Protein AF-A0A3A0AHE5-F1 (afdb_monomer)

Solvent-accessible surface area (backbone atoms only — not comparable to full-atom values): 3990 Å² total; per-residue (Å²): 130,66,67,72,60,56,53,54,52,54,55,54,52,51,53,50,50,53,53,50,53,53,48,53,52,49,54,53,40,52,74,71,64,54,53,70,68,59,55,49,52,54,51,50,53,52,48,54,54,44,42,56,72,75,60,40,52,69,60,76,72,51,72,92,72,79,130

Nearest PDB structures (foldseek):
  8cwy-assembly1_B  TM=8.145E-01  e=4.433E+00  synthetic construct
  8cwy-assembly1_F  TM=8.157E-01  e=4.433E+00  synthetic construct
  8cwy-assembly1_H  TM=8.145E-01  e=5.069E+00  synthetic construct
  6zsh-assembly1_A  TM=6.920E-01  e=6.197E+00  Homo sapiens

Structure (mmCIF, N/CA/C/O backbone):
data_AF-A0A3A0AHE5-F1
#
_entry.id   AF-A0A3A0AHE5-F1
#
loop_
_atom_site.group_PDB
_atom_site.id
_atom_site.type_symbol
_atom_site.label_atom_id
_atom_site.label_alt_id
_atom_site.label_comp_id
_atom_site.label_asym_id
_atom_site.label_entity_id
_atom_site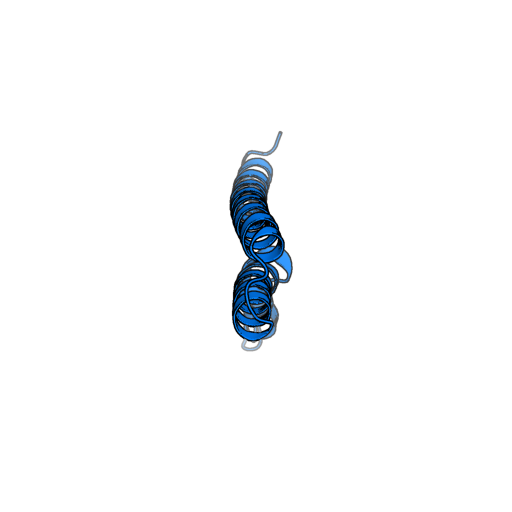.label_seq_id
_atom_site.pdbx_PDB_ins_code
_atom_site.Cartn_x
_atom_site.Cartn_y
_atom_site.Cartn_z
_atom_site.occupancy
_atom_site.B_iso_or_equiv
_atom_site.auth_seq_id
_atom_site.auth_comp_id
_atom_site.auth_asym_id
_atom_site.auth_atom_id
_atom_site.pdbx_PDB_model_num
ATOM 1 N N . MET A 1 1 ? -18.952 13.336 19.958 1.00 50.19 1 MET A N 1
ATOM 2 C CA . MET A 1 1 ? -18.561 12.229 19.053 1.00 50.19 1 MET A CA 1
ATOM 3 C C . MET A 1 1 ? -18.038 11.079 19.912 1.00 50.19 1 MET A C 1
ATOM 5 O O . MET A 1 1 ? -17.066 11.286 20.624 1.00 50.19 1 MET A O 1
ATOM 9 N N . ASN A 1 2 ? -18.717 9.924 19.947 1.00 52.56 2 ASN A N 1
ATOM 10 C CA . ASN A 1 2 ? -18.370 8.813 20.852 1.00 52.56 2 ASN A CA 1
ATOM 11 C C . ASN A 1 2 ? -16.938 8.319 20.586 1.00 52.56 2 ASN A C 1
ATOM 13 O O . ASN A 1 2 ? -16.639 7.826 19.498 1.00 52.56 2 ASN A O 1
ATOM 17 N N . SER A 1 3 ? -16.066 8.427 21.588 1.00 60.75 3 SER A N 1
ATOM 18 C CA . SER A 1 3 ? -14.623 8.142 21.519 1.00 60.75 3 SER A CA 1
ATOM 19 C C . SER A 1 3 ? -14.286 6.739 20.992 1.00 60.75 3 SER A C 1
ATOM 21 O O . SER A 1 3 ? -13.293 6.572 20.286 1.00 60.75 3 SER A O 1
ATOM 23 N N . ARG A 1 4 ? -15.156 5.742 21.218 1.00 59.06 4 ARG A N 1
ATOM 24 C CA . ARG A 1 4 ? -15.004 4.379 20.665 1.00 59.06 4 ARG A CA 1
ATOM 25 C C . ARG A 1 4 ? -15.120 4.315 19.137 1.00 59.06 4 ARG A C 1
ATOM 27 O O . ARG A 1 4 ? -14.389 3.561 18.506 1.00 59.06 4 ARG A O 1
ATOM 34 N N . ARG A 1 5 ? -16.004 5.116 18.529 1.00 57.69 5 ARG A N 1
ATOM 35 C CA . ARG A 1 5 ? -16.146 5.175 17.061 1.00 57.69 5 ARG A CA 1
ATOM 36 C C . ARG A 1 5 ? -14.965 5.912 16.429 1.00 57.69 5 ARG A C 1
ATOM 38 O O . ARG A 1 5 ? -14.460 5.481 15.402 1.00 57.69 5 ARG A O 1
ATOM 45 N N . ALA A 1 6 ? -14.476 6.967 17.084 1.00 61.28 6 ALA A N 1
ATOM 46 C CA . ALA A 1 6 ? -13.302 7.711 16.629 1.00 61.28 6 ALA A CA 1
ATOM 47 C C . ALA A 1 6 ? -12.032 6.839 16.580 1.00 61.28 6 ALA A C 1
ATOM 49 O O . ALA A 1 6 ? -11.255 6.948 15.636 1.00 61.28 6 ALA A O 1
ATOM 50 N N . ALA A 1 7 ? -11.836 5.940 17.549 1.00 62.34 7 ALA A N 1
ATOM 51 C CA . ALA A 1 7 ? -10.701 5.015 17.552 1.00 62.34 7 ALA A CA 1
ATOM 52 C C . ALA A 1 7 ? -10.742 4.012 16.381 1.00 62.34 7 ALA A C 1
ATOM 54 O O . ALA A 1 7 ? -9.722 3.793 15.730 1.00 62.34 7 ALA A O 1
ATOM 55 N N . ALA A 1 8 ? -11.920 3.464 16.063 1.00 63.00 8 ALA A N 1
ATOM 56 C CA . ALA A 1 8 ? -12.092 2.553 14.930 1.00 63.00 8 ALA A CA 1
ATOM 57 C C . ALA A 1 8 ? -11.803 3.241 13.581 1.00 63.00 8 ALA A C 1
ATOM 59 O O . ALA A 1 8 ? -11.121 2.673 12.727 1.00 63.00 8 ALA A O 1
ATOM 60 N N . TYR A 1 9 ? -12.243 4.494 13.415 1.00 67.00 9 TYR A N 1
ATOM 61 C CA . TYR A 1 9 ? -11.956 5.271 12.206 1.00 67.00 9 TYR A CA 1
ATOM 62 C C . TYR A 1 9 ? -10.465 5.575 12.029 1.00 67.00 9 TYR A C 1
ATOM 64 O O . TYR A 1 9 ? -9.969 5.499 10.910 1.00 67.00 9 TYR A O 1
ATOM 72 N N . ARG A 1 10 ? -9.734 5.859 13.117 1.00 73.75 10 ARG A N 1
ATOM 73 C CA . ARG A 1 10 ? -8.279 6.110 13.070 1.00 73.75 10 ARG A CA 1
ATOM 74 C C . ARG A 1 10 ? -7.486 4.888 12.617 1.00 73.75 10 ARG A C 1
ATOM 76 O O . ARG A 1 10 ? -6.487 5.026 11.920 1.00 73.75 10 ARG A O 1
ATOM 83 N N . PHE A 1 11 ? -7.918 3.699 13.025 1.00 78.62 11 PHE A N 1
ATOM 84 C CA . PHE A 1 11 ? -7.268 2.462 12.616 1.00 78.62 11 PHE A CA 1
ATOM 85 C C . PHE A 1 11 ? -7.483 2.202 11.121 1.00 78.62 11 PHE A C 1
ATOM 87 O 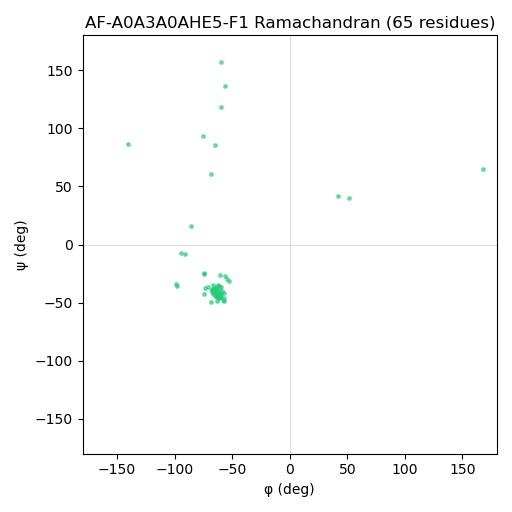O . PHE A 1 11 ? -6.519 2.020 10.380 1.00 78.62 11 PHE A O 1
ATOM 94 N N . SER A 1 12 ? -8.734 2.288 10.658 1.00 78.00 12 SER A N 1
ATOM 95 C CA . SER A 1 12 ? -9.068 2.106 9.241 1.00 78.00 12 SER A CA 1
ATOM 96 C C . SER A 1 12 ? -8.379 3.133 8.335 1.00 78.00 12 SER A C 1
ATOM 98 O O . SER A 1 12 ? -7.846 2.754 7.291 1.00 78.00 12 SER A O 1
ATOM 100 N N . SER A 1 13 ? -8.311 4.407 8.740 1.00 84.56 13 SER A N 1
ATOM 101 C CA . SER A 1 13 ? -7.634 5.443 7.952 1.00 84.56 13 SER A CA 1
ATOM 102 C C . SER A 1 13 ? -6.120 5.231 7.866 1.00 84.56 13 SER A C 1
ATOM 104 O O . SER A 1 13 ? -5.532 5.476 6.816 1.00 84.56 13 SER A O 1
ATOM 106 N N . MET A 1 14 ? -5.486 4.720 8.926 1.00 87.69 14 MET A N 1
ATOM 107 C CA . MET A 1 14 ? -4.064 4.367 8.909 1.00 87.69 14 MET A CA 1
ATOM 108 C C . MET A 1 14 ? -3.775 3.248 7.900 1.00 87.69 14 MET A C 1
ATOM 110 O O . MET A 1 14 ? -2.836 3.353 7.116 1.00 87.69 14 MET A O 1
ATOM 114 N N . ILE A 1 15 ? -4.601 2.200 7.872 1.00 88.06 15 ILE A N 1
ATOM 115 C CA . ILE A 1 15 ? -4.440 1.087 6.922 1.00 88.06 15 ILE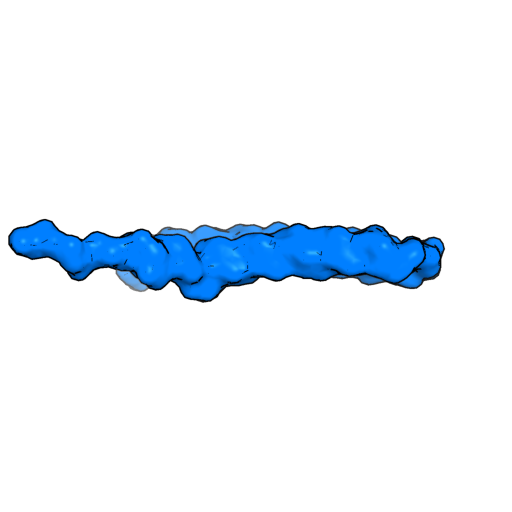 A CA 1
ATOM 116 C C . ILE A 1 15 ? -4.709 1.553 5.487 1.00 88.06 15 ILE A C 1
ATOM 118 O O . ILE A 1 15 ? -3.982 1.170 4.572 1.00 88.06 15 ILE A O 1
ATOM 122 N N . ALA A 1 16 ? -5.710 2.415 5.283 1.00 89.12 16 ALA A N 1
ATOM 123 C CA . ALA A 1 16 ? -5.961 3.031 3.983 1.00 89.12 16 ALA A CA 1
ATOM 124 C C . ALA A 1 16 ? -4.739 3.825 3.487 1.00 89.12 16 ALA A C 1
ATOM 126 O O . ALA A 1 16 ? -4.384 3.735 2.314 1.00 89.12 16 ALA A O 1
ATOM 127 N N . LEU A 1 17 ? -4.050 4.539 4.383 1.00 93.12 17 LEU A N 1
ATOM 128 C CA . LEU A 1 17 ? -2.825 5.268 4.056 1.00 93.12 17 LEU A CA 1
ATOM 129 C C . LEU A 1 17 ? -1.679 4.319 3.673 1.00 93.12 17 LEU A C 1
ATOM 131 O O . LEU A 1 17 ? -0.989 4.569 2.688 1.00 93.12 17 LEU A O 1
ATOM 135 N N . VAL A 1 18 ? -1.516 3.196 4.378 1.00 91.38 18 VAL A N 1
ATOM 136 C CA . VAL A 1 18 ? -0.538 2.154 4.010 1.00 91.38 18 VAL A CA 1
ATOM 137 C C . VAL A 1 18 ? -0.828 1.585 2.615 1.00 91.38 18 VAL A C 1
ATOM 139 O O . VAL A 1 18 ? 0.082 1.471 1.794 1.00 91.38 18 VAL A O 1
ATOM 142 N N . LEU A 1 19 ? -2.094 1.277 2.312 1.00 93.12 19 LEU A N 1
ATOM 143 C CA . LEU A 1 19 ? -2.505 0.803 0.985 1.00 93.12 19 LEU A CA 1
ATOM 144 C C . LEU A 1 19 ? -2.260 1.851 -0.108 1.00 93.12 19 LEU A C 1
ATOM 146 O O . LEU A 1 19 ? -1.832 1.497 -1.208 1.00 93.12 19 LEU A O 1
ATOM 150 N N . ALA A 1 20 ? -2.486 3.131 0.189 1.00 93.88 20 ALA A N 1
ATOM 151 C CA . ALA A 1 20 ? -2.207 4.223 -0.737 1.00 93.88 20 ALA A CA 1
ATOM 152 C C . ALA A 1 20 ? -0.707 4.319 -1.064 1.00 93.88 20 ALA A C 1
ATOM 154 O O . ALA A 1 20 ? -0.341 4.410 -2.235 1.00 93.88 20 ALA A O 1
ATOM 155 N N . VAL A 1 21 ? 0.167 4.211 -0.056 1.00 95.06 21 VAL A N 1
ATOM 156 C CA . VAL A 1 21 ? 1.627 4.181 -0.261 1.00 95.06 21 VAL A CA 1
ATOM 157 C C . VAL A 1 21 ? 2.036 2.981 -1.117 1.00 95.06 21 VAL A C 1
ATOM 159 O O . VAL A 1 21 ? 2.788 3.142 -2.077 1.00 95.06 21 VAL A O 1
ATOM 162 N N . LEU A 1 22 ? 1.503 1.791 -0.827 1.00 93.06 22 LEU A N 1
ATOM 163 C CA . LEU A 1 22 ? 1.801 0.578 -1.593 1.00 93.06 22 LEU A CA 1
ATOM 164 C C . LEU A 1 22 ? 1.350 0.691 -3.060 1.00 93.06 22 LEU A C 1
ATOM 166 O O . LEU A 1 22 ? 2.038 0.216 -3.960 1.00 93.06 22 LEU A O 1
ATOM 170 N N . THR A 1 23 ? 0.239 1.386 -3.306 1.00 94.06 23 THR A N 1
ATOM 171 C CA . THR A 1 23 ? -0.250 1.697 -4.659 1.00 94.06 23 THR A CA 1
ATOM 172 C C . THR A 1 23 ? 0.679 2.676 -5.383 1.00 94.06 23 THR A C 1
ATOM 174 O O . THR A 1 23 ? 0.950 2.509 -6.569 1.00 94.06 23 THR A O 1
ATOM 177 N N . GLY A 1 24 ? 1.229 3.667 -4.675 1.00 94.50 24 GLY A N 1
ATOM 178 C CA . GLY A 1 24 ? 2.243 4.566 -5.232 1.00 94.50 24 GLY A CA 1
ATOM 179 C C . GLY A 1 24 ? 3.516 3.827 -5.657 1.00 94.50 24 GLY A C 1
ATOM 180 O O . GLY A 1 24 ? 4.040 4.074 -6.741 1.00 94.50 24 GLY A O 1
ATOM 181 N N . ILE A 1 25 ? 3.978 2.873 -4.844 1.00 92.44 25 ILE A N 1
ATOM 182 C CA . ILE A 1 25 ? 5.135 2.023 -5.173 1.00 92.44 25 ILE A CA 1
ATOM 183 C C . ILE A 1 25 ? 4.858 1.190 -6.428 1.00 92.44 25 ILE A C 1
ATOM 185 O O . ILE A 1 25 ? 5.705 1.105 -7.313 1.00 92.44 25 ILE A O 1
ATOM 189 N N . GLU A 1 26 ? 3.669 0.601 -6.530 1.00 92.25 26 GLU A N 1
ATOM 190 C CA . GLU A 1 26 ? 3.266 -0.178 -7.701 1.00 92.25 26 GLU A CA 1
ATOM 191 C C . GLU A 1 26 ? 3.176 0.671 -8.969 1.00 92.25 26 GLU A C 1
ATOM 193 O O . GLU A 1 26 ? 3.662 0.247 -10.013 1.00 92.25 26 GLU A O 1
ATOM 198 N N . TYR A 1 27 ? 2.629 1.886 -8.878 1.00 92.88 27 TYR A N 1
ATOM 199 C CA . TYR A 1 27 ? 2.600 2.823 -10.000 1.00 92.88 27 TYR A CA 1
ATOM 200 C C . TYR A 1 27 ? 4.011 3.106 -10.531 1.00 92.88 27 TYR A C 1
ATOM 202 O O . TYR A 1 27 ? 4.257 3.032 -11.735 1.00 92.88 27 TYR A O 1
ATOM 210 N N . VAL A 1 28 ? 4.962 3.364 -9.630 1.00 93.44 28 VAL A N 1
ATOM 211 C CA . VAL A 1 28 ? 6.365 3.582 -10.000 1.00 93.44 28 VAL A CA 1
ATOM 212 C C . VAL A 1 28 ? 6.975 2.312 -10.598 1.00 93.44 28 VAL A C 1
ATOM 214 O O . VAL A 1 28 ? 7.621 2.378 -11.639 1.00 93.44 28 VAL A O 1
ATOM 217 N N . ALA A 1 29 ? 6.735 1.144 -10.000 1.00 89.94 29 ALA A N 1
ATOM 218 C CA . ALA A 1 29 ? 7.203 -0.127 -10.545 1.00 89.94 29 ALA A CA 1
ATOM 219 C C . ALA A 1 29 ? 6.643 -0.388 -11.958 1.00 89.94 29 ALA A C 1
ATOM 221 O O . ALA A 1 29 ? 7.356 -0.905 -12.818 1.00 89.94 29 ALA A O 1
ATOM 222 N N . ALA A 1 30 ? 5.396 0.005 -12.227 1.00 89.94 30 ALA A N 1
ATOM 223 C CA . ALA A 1 30 ? 4.754 -0.165 -13.527 1.00 89.94 30 ALA A CA 1
ATOM 224 C C . ALA A 1 30 ? 5.361 0.774 -14.572 1.00 89.94 30 ALA A C 1
ATOM 226 O O . ALA A 1 30 ? 5.568 0.365 -15.714 1.00 89.94 30 ALA A O 1
ATOM 227 N N . LEU A 1 31 ? 5.719 1.995 -14.163 1.00 93.81 31 LEU A N 1
ATOM 228 C CA . LEU A 1 31 ? 6.414 2.960 -15.013 1.00 93.81 31 LEU A CA 1
ATOM 229 C C . LEU A 1 31 ? 7.786 2.446 -15.475 1.00 93.81 31 LEU A C 1
ATOM 231 O O . LEU A 1 31 ? 8.172 2.675 -16.616 1.00 93.81 31 LEU A O 1
ATOM 235 N N . TYR A 1 32 ? 8.496 1.704 -14.623 1.00 92.94 32 TYR A N 1
ATOM 236 C CA . TYR A 1 32 ? 9.771 1.064 -14.970 1.00 92.94 32 TYR A CA 1
ATOM 237 C C . TYR A 1 32 ? 9.614 -0.311 -15.638 1.00 92.94 32 TYR A C 1
ATOM 239 O O . TYR A 1 32 ? 10.578 -1.073 -15.703 1.00 92.94 32 TYR A O 1
ATOM 247 N N . HIS A 1 33 ? 8.416 -0.647 -16.130 1.00 85.56 33 HIS A N 1
ATOM 248 C CA . HIS A 1 33 ? 8.111 -1.936 -16.756 1.00 85.56 33 HIS A CA 1
ATOM 249 C C . HIS A 1 33 ? 8.517 -3.142 -15.895 1.00 85.56 33 HIS A C 1
ATOM 251 O O . HIS A 1 33 ? 9.024 -4.146 -16.403 1.00 85.56 33 HIS A O 1
ATOM 257 N N . ALA A 1 34 ? 8.294 -3.065 -14.578 1.00 83.94 34 ALA A N 1
ATOM 258 C CA . ALA A 1 34 ? 8.499 -4.215 -13.711 1.00 83.94 34 ALA A CA 1
ATOM 259 C C . ALA A 1 34 ? 7.658 -5.401 -14.207 1.00 83.94 34 ALA A C 1
ATOM 261 O O . ALA A 1 34 ? 6.494 -5.257 -14.588 1.00 83.94 34 ALA A O 1
ATOM 262 N N . GLY A 1 35 ? 8.271 -6.585 -14.219 1.00 88.50 35 GLY A N 1
ATOM 263 C CA . GLY A 1 35 ? 7.645 -7.785 -14.764 1.00 88.50 35 GLY A CA 1
ATOM 264 C C . GLY A 1 35 ? 6.345 -8.156 -14.047 1.00 88.50 35 GLY A C 1
ATOM 265 O O . GLY A 1 35 ? 6.144 -7.840 -12.871 1.00 88.50 35 GLY A O 1
ATOM 266 N N . ALA A 1 36 ? 5.484 -8.902 -14.745 1.00 90.25 36 ALA A N 1
ATOM 267 C CA . ALA A 1 36 ? 4.174 -9.329 -14.246 1.00 90.25 36 ALA A CA 1
ATOM 268 C C . ALA A 1 36 ? 4.238 -10.025 -12.872 1.00 90.25 36 ALA A C 1
ATOM 270 O O . ALA A 1 36 ? 3.328 -9.878 -12.063 1.00 90.25 36 ALA A O 1
ATOM 271 N N . VAL A 1 37 ? 5.338 -10.726 -12.575 1.00 91.69 37 VAL A N 1
ATOM 272 C CA . VAL A 1 37 ? 5.577 -11.370 -11.272 1.00 91.69 37 VAL A CA 1
ATOM 273 C C . VAL A 1 37 ? 5.654 -10.345 -10.135 1.00 91.69 37 VAL A C 1
ATOM 275 O O . VAL A 1 37 ? 5.032 -10.542 -9.095 1.00 91.69 37 VAL A O 1
ATOM 278 N N . ILE A 1 38 ? 6.370 -9.233 -10.325 1.00 88.81 38 ILE A N 1
ATOM 279 C CA . ILE A 1 38 ? 6.520 -8.186 -9.300 1.00 88.81 38 ILE A CA 1
ATOM 280 C C . ILE A 1 38 ? 5.172 -7.501 -9.051 1.00 88.81 38 ILE A C 1
ATOM 282 O O . ILE A 1 38 ? 4.778 -7.313 -7.901 1.00 88.81 38 ILE A O 1
ATOM 286 N N . MET A 1 39 ? 4.430 -7.203 -10.122 1.00 89.56 39 MET A N 1
ATOM 287 C CA . MET A 1 39 ? 3.070 -6.655 -10.043 1.00 89.56 39 MET A CA 1
ATOM 288 C C . MET A 1 39 ? 2.124 -7.593 -9.294 1.00 89.56 39 MET A C 1
ATOM 290 O O . MET A 1 39 ? 1.365 -7.165 -8.428 1.00 89.56 39 MET A O 1
ATOM 294 N N . PHE A 1 40 ? 2.204 -8.892 -9.581 1.00 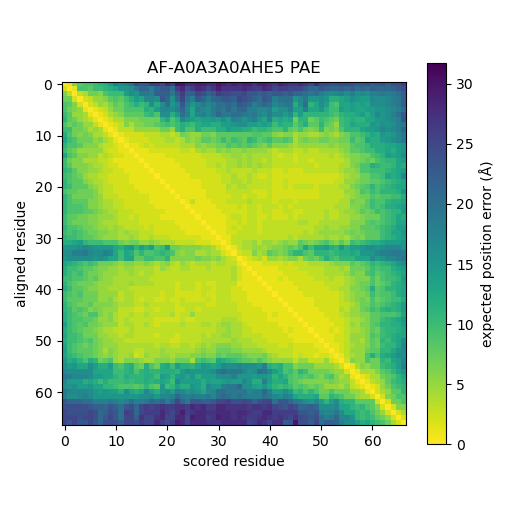93.19 40 PHE A N 1
ATOM 295 C CA . PHE A 1 40 ? 1.380 -9.890 -8.917 1.00 93.19 40 PHE A CA 1
ATOM 296 C C . PHE A 1 40 ? 1.688 -9.986 -7.418 1.00 93.19 40 PHE A C 1
ATOM 298 O O . PHE A 1 40 ? 0.765 -10.020 -6.610 1.00 93.19 40 PHE A O 1
ATOM 305 N N . LEU A 1 41 ? 2.965 -9.952 -7.022 1.00 93.00 41 LEU A N 1
ATOM 306 C CA . LEU A 1 41 ? 3.357 -9.938 -5.609 1.00 93.00 41 LEU A CA 1
ATOM 307 C C . LEU A 1 41 ? 2.862 -8.678 -4.882 1.00 93.00 41 LEU A C 1
ATOM 309 O O . LEU A 1 41 ? 2.367 -8.779 -3.759 1.00 93.00 41 LEU A O 1
ATOM 313 N N . LEU A 1 42 ? 2.932 -7.507 -5.523 1.00 91.81 42 LEU A N 1
ATOM 314 C CA . LEU A 1 42 ? 2.381 -6.257 -4.981 1.00 91.81 42 LEU A CA 1
ATOM 315 C C . LEU A 1 42 ? 0.854 -6.325 -4.833 1.00 91.81 42 LEU A C 1
ATOM 317 O O . LEU A 1 42 ? 0.307 -5.900 -3.810 1.00 91.81 42 LEU A O 1
ATOM 321 N N . ALA A 1 43 ? 0.162 -6.909 -5.814 1.00 92.25 43 ALA A N 1
ATOM 322 C CA . ALA A 1 43 ? -1.272 -7.168 -5.743 1.00 92.25 43 ALA A CA 1
ATOM 323 C C . ALA A 1 43 ? -1.629 -8.102 -4.575 1.00 92.25 43 ALA A C 1
ATOM 325 O O . ALA A 1 43 ? -2.557 -7.817 -3.815 1.00 92.25 43 ALA A O 1
ATOM 326 N N . LEU A 1 44 ? -0.854 -9.170 -4.381 1.00 94.50 44 LEU A N 1
ATOM 327 C CA . LEU A 1 44 ? -1.057 -10.158 -3.321 1.00 94.50 44 LEU A CA 1
ATOM 328 C C . LEU A 1 44 ? -0.803 -9.559 -1.930 1.00 94.50 44 LEU A C 1
ATOM 330 O O . LEU A 1 44 ? -1.595 -9.767 -1.010 1.00 94.50 44 LEU A O 1
ATOM 334 N N . ALA A 1 45 ? 0.237 -8.731 -1.797 1.00 92.06 45 ALA A N 1
ATOM 335 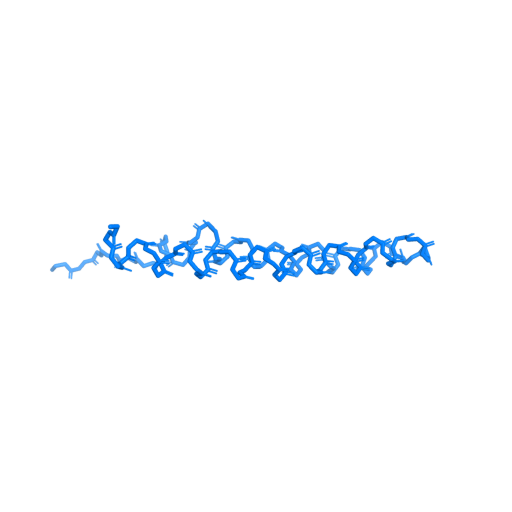C CA . ALA A 1 45 ? 0.505 -7.978 -0.577 1.00 92.06 45 ALA A CA 1
ATOM 336 C C . ALA A 1 45 ? -0.685 -7.078 -0.205 1.00 92.06 45 ALA A C 1
ATOM 338 O O . ALA A 1 45 ? -1.167 -7.135 0.925 1.00 92.06 45 ALA A O 1
ATOM 339 N N . LYS A 1 46 ? -1.234 -6.306 -1.156 1.00 92.00 46 LYS A N 1
ATOM 340 C CA . LYS A 1 46 ? -2.441 -5.490 -0.916 1.00 92.00 46 LYS A CA 1
ATOM 341 C C . LYS A 1 46 ? -3.644 -6.344 -0.521 1.00 92.00 46 LYS A C 1
ATOM 343 O O . LYS A 1 46 ? -4.346 -5.992 0.427 1.00 92.00 46 LYS A O 1
ATOM 348 N N . ALA A 1 47 ? -3.873 -7.457 -1.218 1.00 91.44 47 ALA A N 1
ATOM 349 C CA . ALA A 1 47 ? -4.993 -8.353 -0.942 1.00 91.44 47 ALA A CA 1
ATOM 350 C C . ALA A 1 47 ? -4.969 -8.859 0.508 1.00 91.4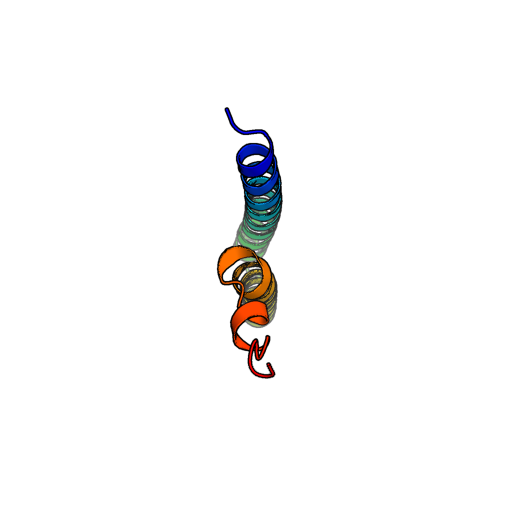4 47 ALA A C 1
ATOM 352 O O . ALA A 1 47 ? -6.001 -8.832 1.176 1.00 91.44 47 ALA A O 1
ATOM 353 N N . TYR A 1 48 ? -3.791 -9.217 1.028 1.00 90.00 48 TYR A N 1
ATOM 354 C CA . TYR A 1 48 ? -3.616 -9.602 2.429 1.00 90.00 48 TYR A CA 1
ATOM 355 C C . TYR A 1 48 ? -4.076 -8.502 3.404 1.00 90.00 48 TYR A C 1
ATOM 357 O O . TYR A 1 48 ? -4.867 -8.767 4.313 1.00 90.00 48 TYR A O 1
ATOM 365 N N . PHE A 1 49 ? -3.648 -7.252 3.190 1.00 87.94 49 PHE A N 1
ATOM 366 C CA . PHE A 1 49 ? -4.071 -6.124 4.028 1.00 87.94 49 PHE A CA 1
ATOM 367 C C . PHE A 1 49 ? -5.583 -5.878 3.937 1.00 87.94 49 PHE A C 1
ATOM 369 O O . PHE A 1 49 ? -6.242 -5.704 4.962 1.00 87.94 49 PHE A O 1
ATOM 376 N N . VAL A 1 50 ? -6.160 -5.902 2.734 1.00 88.44 50 VAL A N 1
ATOM 377 C CA . VAL A 1 50 ? -7.601 -5.674 2.542 1.00 88.44 50 VAL A CA 1
ATOM 378 C C . VAL A 1 50 ? -8.432 -6.753 3.235 1.00 88.44 50 VAL A C 1
ATOM 380 O O . VAL A 1 50 ? -9.344 -6.440 4.003 1.00 88.44 50 VAL A O 1
ATOM 383 N N . VAL A 1 51 ? -8.087 -8.021 3.023 1.00 86.94 51 VAL A N 1
ATOM 384 C CA . VAL A 1 51 ? -8.805 -9.167 3.590 1.00 86.94 51 VAL A CA 1
ATOM 385 C C . VAL A 1 51 ? -8.762 -9.160 5.120 1.00 86.94 51 VAL A C 1
ATOM 387 O O . VAL A 1 51 ? -9.789 -9.352 5.778 1.00 86.94 51 VAL A O 1
ATOM 390 N N . ASN A 1 52 ? -7.594 -8.898 5.706 1.00 83.44 52 ASN A N 1
ATOM 391 C CA . ASN A 1 52 ? -7.442 -8.940 7.155 1.00 83.44 52 ASN A CA 1
ATOM 392 C C . ASN A 1 52 ? -8.092 -7.727 7.845 1.00 83.44 52 ASN A C 1
ATOM 394 O O . ASN A 1 52 ? -8.780 -7.870 8.859 1.00 83.44 52 ASN A O 1
ATOM 398 N N . PHE A 1 53 ? -7.907 -6.527 7.289 1.00 80.56 53 PHE A N 1
ATOM 399 C CA . PHE A 1 53 ? -8.273 -5.290 7.976 1.00 80.56 53 PHE A CA 1
ATOM 400 C C . PHE A 1 53 ? -9.621 -4.700 7.567 1.00 80.56 53 PHE A C 1
ATOM 402 O O . PHE A 1 53 ? -10.294 -4.136 8.426 1.00 80.56 53 PHE A O 1
ATOM 409 N N . PHE A 1 54 ? -10.036 -4.834 6.307 1.00 79.00 54 PHE A N 1
ATOM 410 C CA . PHE A 1 54 ? -11.330 -4.319 5.844 1.00 79.00 54 PHE A CA 1
ATOM 411 C C . PHE A 1 54 ? -12.406 -5.399 5.802 1.00 79.00 54 PHE A C 1
ATOM 413 O O . PHE A 1 54 ? -13.556 -5.115 6.122 1.00 79.00 54 PHE A O 1
ATOM 420 N N . MET A 1 55 ? -12.051 -6.638 5.449 1.00 81.62 55 MET A N 1
ATOM 421 C CA . MET A 1 55 ? -13.034 -7.725 5.361 1.00 81.62 55 MET A CA 1
ATOM 422 C C . MET A 1 55 ? -13.195 -8.522 6.655 1.00 81.62 55 MET A C 1
ATOM 424 O O . MET A 1 55 ? -14.112 -9.332 6.741 1.00 81.62 55 MET A O 1
ATOM 428 N N . HIS A 1 56 ? -12.348 -8.295 7.667 1.00 72.62 56 HIS A N 1
ATOM 429 C CA . HIS A 1 56 ? -12.380 -9.009 8.951 1.00 72.62 56 HIS A CA 1
ATOM 430 C C . HIS A 1 56 ? -12.636 -10.515 8.777 1.00 72.62 56 HIS A C 1
ATOM 432 O O . HIS A 1 56 ? -13.414 -11.104 9.524 1.00 72.62 56 HIS A O 1
ATOM 438 N N . ILE A 1 57 ? -12.006 -11.148 7.781 1.00 64.56 57 ILE A N 1
ATOM 439 C CA . ILE A 1 57 ? -12.205 -12.577 7.486 1.00 64.56 57 ILE A CA 1
ATOM 440 C C . ILE A 1 57 ? -11.807 -13.453 8.685 1.00 64.56 57 ILE A C 1
ATOM 442 O O . ILE A 1 57 ? -12.401 -14.502 8.917 1.00 64.56 57 ILE A O 1
ATOM 446 N N . SER A 1 58 ? -10.899 -12.967 9.534 1.00 63.09 58 SER A N 1
ATOM 447 C CA . SER A 1 58 ? -10.587 -13.555 10.842 1.00 63.09 58 SER A CA 1
ATOM 448 C C . SER A 1 58 ? -11.807 -13.695 11.763 1.00 63.09 58 SER A C 1
ATOM 450 O O . SER A 1 58 ? -11.852 -14.597 12.594 1.00 63.09 58 SER A O 1
ATOM 452 N N . ARG A 1 59 ? -12.829 -12.847 11.602 1.00 63.59 59 ARG A N 1
ATOM 453 C CA . ARG A 1 59 ? -14.097 -12.925 12.336 1.00 63.59 59 ARG A CA 1
ATOM 454 C C . ARG A 1 59 ? -14.997 -14.058 11.840 1.00 63.59 59 ARG A C 1
ATOM 456 O O . ARG A 1 59 ? -15.786 -14.549 12.629 1.00 63.59 59 ARG A O 1
ATOM 463 N N . LEU A 1 60 ? -14.859 -14.496 10.584 1.00 66.50 60 LEU A N 1
ATOM 464 C CA . LEU A 1 60 ? -15.582 -15.659 10.043 1.00 66.50 60 LEU A CA 1
ATOM 465 C C . LEU A 1 60 ? -15.020 -16.987 10.566 1.00 66.50 60 LEU A C 1
ATOM 467 O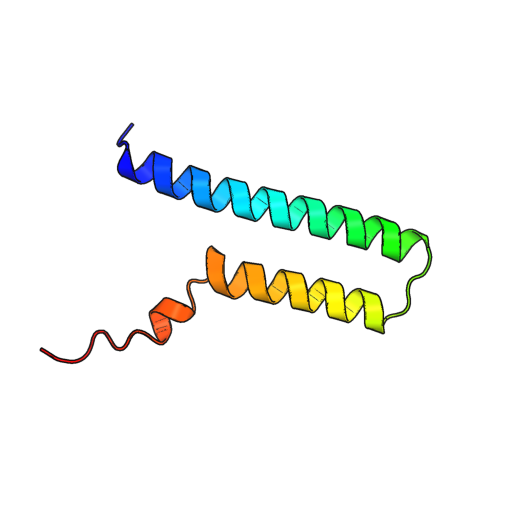 O . LEU A 1 60 ? -15.726 -17.986 10.598 1.00 66.50 60 LEU A O 1
ATOM 471 N N . TRP A 1 61 ? -13.749 -16.988 10.968 1.00 65.06 61 TRP A N 1
ATOM 472 C CA . TRP A 1 61 ? -13.064 -18.136 11.568 1.00 65.06 61 TRP A CA 1
ATOM 473 C C . TRP A 1 61 ? -13.098 -18.134 13.100 1.00 65.06 61 TRP A C 1
ATOM 475 O O . TRP A 1 61 ? -12.703 -19.109 13.736 1.00 65.06 61 TRP A O 1
ATOM 485 N N . ARG A 1 62 ? -13.597 -17.052 13.710 1.00 60.44 62 ARG A N 1
ATOM 486 C CA . ARG A 1 62 ? -14.032 -17.066 15.103 1.00 60.44 62 ARG A CA 1
ATOM 487 C C . ARG A 1 62 ? -15.373 -17.784 15.143 1.00 60.44 62 ARG A C 1
ATOM 489 O O . ARG A 1 62 ? -16.422 -17.184 14.930 1.00 60.44 62 ARG A O 1
ATOM 496 N N . THR A 1 63 ? -15.325 -19.085 15.387 1.00 62.09 63 THR A N 1
ATOM 497 C CA . THR A 1 63 ? -16.498 -19.846 15.802 1.00 62.09 63 THR A CA 1
ATOM 498 C C . THR A 1 63 ? -16.909 -19.323 17.181 1.00 62.09 63 THR A C 1
ATOM 500 O O . THR 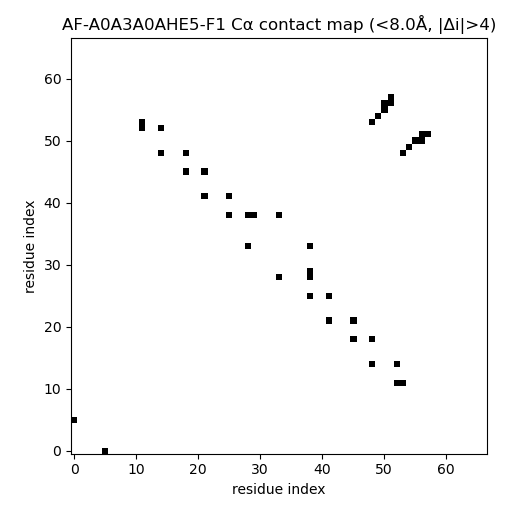A 1 63 ? -16.485 -19.856 18.202 1.00 62.09 63 THR A O 1
ATOM 503 N N . ASP A 1 64 ? -17.705 -18.251 17.224 1.00 58.59 64 ASP A N 1
ATOM 504 C CA . ASP A 1 64 ? -18.509 -17.860 18.393 1.00 58.59 64 ASP A CA 1
ATOM 505 C C . ASP A 1 64 ? -19.623 -18.913 18.580 1.00 58.59 64 ASP A C 1
ATOM 507 O O . ASP A 1 64 ? -20.813 -18.646 18.437 1.00 58.59 64 ASP A O 1
ATOM 511 N N . GLY A 1 65 ? -19.219 -20.164 18.800 1.00 58.59 65 GLY A N 1
ATOM 512 C CA . GLY A 1 65 ? -20.081 -21.334 18.880 1.00 58.59 65 GLY A CA 1
ATOM 513 C C . GLY A 1 65 ? -19.579 -22.247 19.982 1.00 58.59 65 GLY A C 1
ATOM 514 O O . GLY A 1 65 ? -18.789 -23.153 19.736 1.00 58.59 65 GLY A O 1
ATOM 515 N N . GLY A 1 66 ? -20.035 -21.965 21.195 1.00 50.06 66 GLY A N 1
ATOM 516 C CA . GLY A 1 66 ? -19.772 -22.767 22.381 1.00 50.06 66 GLY A CA 1
ATOM 517 C C . GLY A 1 66 ? -20.178 -22.013 23.636 1.00 50.06 66 GLY A C 1
ATOM 518 O O . GLY A 1 66 ? -19.316 -21.616 24.415 1.00 50.06 66 GLY A O 1
ATOM 519 N N . HIS A 1 67 ? -21.479 -21.746 23.770 1.00 48.09 67 HIS A N 1
ATOM 520 C CA . HIS A 1 67 ? -22.086 -21.699 25.100 1.00 48.09 67 HIS A CA 1
ATOM 521 C C . HIS A 1 67 ? -22.031 -23.098 25.717 1.00 48.09 67 HIS A C 1
ATOM 523 O O . HIS A 1 67 ? -22.180 -24.070 24.939 1.00 48.09 67 HIS A O 1
#

Foldseek 3Di:
DPVVVVVLVVVVVVLVVVLVVLVVVLVVCVVVVNDPVVNVVSVVVSVVSCCVNVVVVVVVVPPPPDD

Sequence (67 aa):
MNSRRAAAYRFSSMIALVLAVLTGIEYVAALYHAGAVIMFLLALAKAYFVVNFFMHISRLWRTDGGH

Mean predicted aligned error: 8.4 Å

pLDDT: mean 80.14, std 14.4, range [48.09, 95.06]

Radius of gyration: 16.42 Å; Cα contacts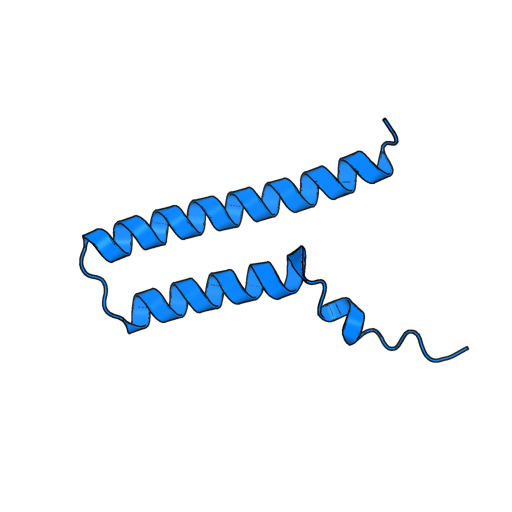 (8 Å, |Δi|>4): 21; chains: 1; bounding box: 32×35×42 Å

Secondary structure (DSSP, 8-state):
--HHHHHHHHHHHHHHHHHHHHHHHHHHHHHTT--HHHHHHHHHHHHHHHHHHTS-HHHHS------